Protein AF-A0A0J6YXN8-F1 (afdb_monomer_lite)

Secondary structure (DSSP, 8-state):
-EETTEEEEEGGGG---TT-HHHHHHTT-EEEHHHHHHHHHHHHHHHT--

Sequence (50 aa):
MIHNGVEMALLADASEIGDSPLMRAMSSEMVDVDTLAGLISIATYETCLD

pLDDT: mean 85.34, std 8.41, range [52.34, 95.31]

Foldseek 3Di:
DADPNFAKDQLLVLDPDPPDPVSVVSRPPIDGPVVSVVVNVVVVVVVVVD

Organism: Mycolicibacterium chubuense (NCBI:txid1800)

Structure (mmCIF, N/CA/C/O backbone):
data_AF-A0A0J6YXN8-F1
#
_entry.id   AF-A0A0J6YXN8-F1
#
loop_
_atom_site.group_PDB
_atom_site.id
_atom_site.type_symbol
_atom_site.label_atom_id
_atom_site.label_alt_id
_atom_site.label_comp_id
_atom_site.label_asym_id
_atom_site.label_entity_id
_atom_site.label_seq_id
_atom_site.pdbx_PDB_ins_code
_atom_site.Cartn_x
_atom_site.Cartn_y
_atom_site.Cartn_z
_atom_site.occupancy
_atom_site.B_iso_or_equiv
_atom_site.auth_seq_id
_atom_site.auth_comp_id
_atom_site.auth_asym_id
_atom_site.auth_atom_id
_atom_site.pdbx_PDB_model_num
ATOM 1 N N . MET A 1 1 ? -12.486 -1.043 -3.919 1.00 83.00 1 MET A N 1
ATOM 2 C CA . MET A 1 1 ? -13.301 -2.252 -4.237 1.00 83.00 1 MET A CA 1
ATOM 3 C C . MET A 1 1 ? -13.848 -2.802 -2.919 1.00 83.00 1 MET A C 1
ATOM 5 O O . MET A 1 1 ? -13.222 -2.520 -1.916 1.00 83.00 1 MET A O 1
ATOM 9 N N . ILE A 1 2 ? -14.974 -3.523 -2.843 1.00 87.00 2 ILE A N 1
ATOM 10 C CA . ILE A 1 2 ? -15.474 -4.040 -1.543 1.00 87.00 2 ILE A CA 1
ATOM 11 C C . ILE A 1 2 ? -15.577 -5.567 -1.593 1.00 87.00 2 ILE A C 1
ATOM 13 O O . ILE A 1 2 ? -16.254 -6.105 -2.469 1.00 87.00 2 ILE A O 1
ATOM 17 N N . HIS A 1 3 ? -14.923 -6.262 -0.658 1.00 88.50 3 HIS A N 1
ATOM 18 C CA . HIS A 1 3 ? -14.959 -7.719 -0.509 1.00 88.50 3 HIS A CA 1
ATOM 19 C C . HIS A 1 3 ? -15.369 -8.085 0.922 1.00 88.50 3 HIS A C 1
ATOM 21 O O . HIS A 1 3 ? -14.720 -7.673 1.876 1.00 88.50 3 HIS A O 1
ATOM 27 N N . ASN A 1 4 ? -16.464 -8.837 1.085 1.00 89.88 4 ASN A N 1
ATOM 28 C CA . ASN A 1 4 ? -17.026 -9.205 2.397 1.00 89.88 4 ASN A CA 1
ATOM 29 C C . ASN A 1 4 ? -17.241 -8.012 3.354 1.00 89.88 4 ASN A C 1
ATOM 31 O O . ASN A 1 4 ? -17.081 -8.141 4.564 1.00 89.88 4 ASN A O 1
ATOM 35 N N . GLY A 1 5 ? -17.607 -6.846 2.812 1.00 91.38 5 GLY A N 1
ATOM 36 C CA . GLY A 1 5 ? -17.816 -5.619 3.591 1.00 91.38 5 GLY A CA 1
ATOM 37 C C . GLY A 1 5 ? -16.536 -4.860 3.956 1.00 91.38 5 GLY A C 1
ATOM 38 O O . GLY A 1 5 ? -16.633 -3.819 4.595 1.00 91.38 5 GLY A O 1
ATOM 39 N N . VAL A 1 6 ? -15.366 -5.341 3.528 1.00 91.75 6 VAL A N 1
ATOM 40 C CA . VAL A 1 6 ? -14.070 -4.681 3.717 1.00 91.75 6 VAL A CA 1
ATOM 41 C C . VAL A 1 6 ? -13.665 -3.977 2.429 1.00 91.75 6 VAL A C 1
ATOM 43 O O . VAL A 1 6 ? -13.803 -4.533 1.333 1.00 91.75 6 VAL A O 1
ATOM 46 N N . GLU A 1 7 ? -13.186 -2.745 2.557 1.00 94.19 7 GLU A N 1
ATOM 47 C CA . GLU A 1 7 ? -12.650 -1.993 1.432 1.00 94.19 7 GLU A CA 1
ATOM 48 C C . GLU A 1 7 ? -11.252 -2.504 1.074 1.00 94.19 7 GLU A C 1
ATOM 50 O O . GLU A 1 7 ? -10.378 -2.634 1.925 1.00 94.19 7 GLU A O 1
ATOM 55 N N . MET A 1 8 ? -11.068 -2.810 -0.205 1.00 94.69 8 MET A N 1
ATOM 56 C CA . MET A 1 8 ? -9.863 -3.383 -0.787 1.00 94.69 8 MET A CA 1
ATOM 57 C C . MET A 1 8 ? -9.292 -2.449 -1.852 1.00 94.69 8 MET A C 1
ATOM 59 O O . MET A 1 8 ? -10.051 -1.829 -2.617 1.00 94.69 8 MET A O 1
ATOM 63 N N . ALA A 1 9 ? -7.969 -2.448 -1.958 1.00 92.44 9 ALA A N 1
ATOM 64 C CA . ALA A 1 9 ? -7.179 -1.742 -2.957 1.00 92.44 9 ALA A CA 1
ATOM 65 C C . ALA A 1 9 ? -6.106 -2.671 -3.553 1.00 92.44 9 ALA A C 1
ATOM 67 O O . ALA A 1 9 ? -5.853 -3.759 -3.023 1.00 92.44 9 ALA A O 1
ATOM 68 N N . LEU A 1 10 ? -5.513 -2.283 -4.684 1.00 91.56 10 LEU A N 1
ATOM 69 C CA . LEU A 1 10 ? -4.440 -3.071 -5.282 1.00 91.56 10 LEU A CA 1
ATOM 70 C C . LEU A 1 10 ? -3.147 -2.781 -4.531 1.00 91.56 10 LEU A C 1
ATOM 72 O O . LEU A 1 10 ? -2.806 -1.626 -4.293 1.00 91.56 10 LEU A O 1
ATOM 76 N N . LEU A 1 11 ? -2.378 -3.820 -4.213 1.00 88.38 11 LEU A N 1
ATOM 77 C CA . LEU A 1 11 ? -1.053 -3.635 -3.618 1.00 88.38 11 LEU A CA 1
ATOM 78 C C . LEU A 1 11 ? -0.144 -2.804 -4.537 1.00 88.38 11 LEU A C 1
ATOM 80 O O . LEU A 1 11 ? 0.688 -2.026 -4.076 1.00 88.38 11 LEU A O 1
ATOM 84 N N . ALA A 1 12 ? -0.358 -2.925 -5.847 1.00 87.25 12 ALA A N 1
ATOM 85 C CA . ALA A 1 12 ? 0.328 -2.131 -6.849 1.00 87.25 12 ALA A CA 1
ATOM 86 C C . ALA A 1 12 ? 0.094 -0.612 -6.709 1.00 87.25 12 ALA A C 1
ATOM 88 O O . ALA A 1 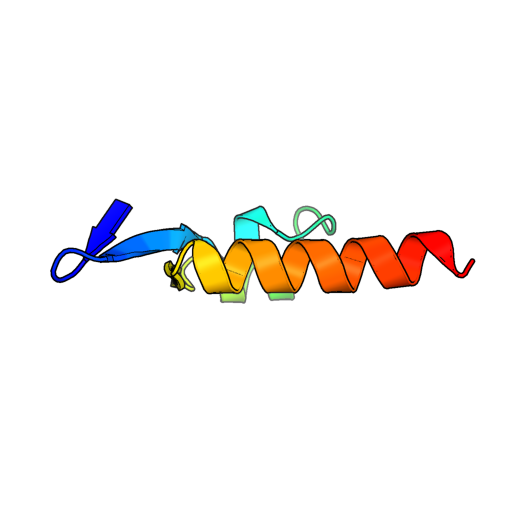12 ? 0.949 0.151 -7.151 1.00 87.25 12 ALA A O 1
ATOM 89 N N . ASP A 1 13 ? -0.997 -0.173 -6.070 1.00 85.94 13 ASP A N 1
ATOM 90 C CA . ASP A 1 13 ? -1.299 1.251 -5.862 1.00 85.94 13 ASP A CA 1
ATOM 91 C C . ASP A 1 13 ? -0.329 1.915 -4.866 1.00 85.94 13 ASP A C 1
ATOM 93 O O . ASP A 1 13 ? -0.140 3.128 -4.912 1.00 85.94 13 ASP A O 1
ATOM 97 N N . ALA A 1 14 ? 0.311 1.139 -3.982 1.00 84.06 14 ALA A N 1
ATOM 98 C CA . ALA A 1 14 ? 1.320 1.640 -3.043 1.00 84.06 14 ALA A CA 1
ATOM 99 C C . ALA A 1 14 ? 2.743 1.671 -3.625 1.00 84.06 14 ALA A C 1
ATOM 101 O O . ALA A 1 14 ? 3.666 2.140 -2.962 1.00 84.06 14 ALA A O 1
ATOM 102 N N . SER A 1 15 ? 2.957 1.139 -4.829 1.00 81.81 15 SER A N 1
ATOM 103 C CA . SER A 1 15 ? 4.298 1.022 -5.393 1.00 81.81 15 SER A CA 1
ATOM 104 C C . SER A 1 15 ? 4.700 2.260 -6.182 1.00 81.81 15 SER A C 1
ATOM 106 O O . SER A 1 15 ? 4.043 2.646 -7.147 1.00 81.81 15 SER A O 1
ATOM 108 N N . GLU A 1 16 ? 5.861 2.813 -5.844 1.00 77.88 16 GLU A N 1
ATOM 109 C CA . GLU A 1 16 ? 6.503 3.874 -6.627 1.00 77.88 16 GLU A CA 1
ATOM 110 C C . GLU A 1 16 ? 7.304 3.326 -7.823 1.00 77.88 16 GLU A C 1
ATOM 112 O O . GLU A 1 16 ? 7.712 4.073 -8.715 1.00 77.88 16 GLU A O 1
ATOM 117 N N . ILE A 1 17 ? 7.524 2.006 -7.881 1.00 72.19 17 ILE A N 1
ATOM 118 C CA . ILE A 1 17 ? 8.288 1.362 -8.952 1.00 72.19 17 ILE A CA 1
ATOM 119 C C . ILE A 1 17 ? 7.353 1.079 -10.132 1.00 72.19 17 ILE A C 1
ATOM 121 O O . ILE A 1 17 ? 6.629 0.085 -10.158 1.00 72.19 17 ILE A O 1
ATOM 125 N N . GLY A 1 18 ? 7.400 1.934 -11.152 1.00 71.69 18 GLY A N 1
ATOM 126 C CA . GLY A 1 18 ? 6.651 1.741 -12.395 1.00 71.69 18 GLY A CA 1
ATOM 127 C C . GLY A 1 18 ? 7.150 0.559 -13.242 1.00 71.69 18 GLY A C 1
ATOM 128 O O . GLY A 1 18 ? 8.350 0.322 -13.359 1.00 71.69 18 GLY A O 1
ATOM 129 N N . ASP A 1 19 ? 6.208 -0.166 -13.855 1.00 72.44 19 ASP A N 1
ATOM 130 C CA . ASP A 1 19 ? 6.392 -1.159 -14.933 1.00 72.44 19 ASP A CA 1
ATOM 131 C C . ASP A 1 19 ? 7.546 -2.177 -14.767 1.00 72.44 19 ASP A C 1
ATOM 133 O O . ASP A 1 19 ? 8.213 -2.569 -15.730 1.00 72.44 19 ASP A O 1
ATOM 137 N N . SER A 1 20 ? 7.781 -2.649 -13.539 1.00 82.19 20 SER A N 1
ATOM 138 C CA . SER A 1 20 ? 8.751 -3.716 -13.276 1.00 82.19 20 SER A CA 1
ATOM 139 C C . SER A 1 20 ? 8.150 -5.116 -13.509 1.00 82.19 20 SER A C 1
ATOM 141 O O . SER A 1 20 ? 6.939 -5.315 -13.356 1.00 82.19 20 SER A O 1
ATOM 143 N N . PRO A 1 21 ? 8.968 -6.138 -13.840 1.00 85.12 21 PRO A N 1
ATOM 144 C CA . PRO A 1 21 ? 8.494 -7.521 -13.954 1.00 85.12 21 PRO A CA 1
ATOM 145 C C . PRO A 1 21 ? 7.804 -8.031 -12.681 1.00 85.12 21 PRO A C 1
ATOM 147 O O . PRO A 1 21 ? 6.820 -8.763 -12.764 1.00 85.12 21 PRO A O 1
ATOM 150 N N . LEU A 1 22 ? 8.293 -7.599 -11.514 1.00 82.56 22 LEU A N 1
ATOM 151 C CA . LEU A 1 22 ? 7.700 -7.908 -10.216 1.00 82.56 22 LEU A CA 1
ATOM 152 C C . LEU A 1 22 ? 6.314 -7.262 -10.076 1.00 82.56 22 LEU A C 1
ATOM 154 O O . LEU A 1 22 ? 5.351 -7.936 -9.730 1.00 82.56 22 LEU A O 1
ATOM 158 N N . MET A 1 23 ? 6.189 -5.984 -10.436 1.00 84.12 23 MET A N 1
ATOM 159 C CA . MET A 1 23 ? 4.922 -5.253 -10.372 1.00 84.12 23 MET A CA 1
ATOM 160 C C . MET A 1 23 ? 3.864 -5.814 -11.312 1.00 84.12 23 MET A C 1
ATOM 162 O O . MET A 1 23 ? 2.692 -5.875 -10.954 1.00 84.12 23 MET A O 1
ATOM 166 N N . ARG A 1 24 ? 4.262 -6.303 -12.490 1.00 83.25 24 ARG A N 1
ATOM 167 C CA . ARG A 1 24 ? 3.339 -7.016 -13.383 1.00 83.25 24 ARG A CA 1
ATOM 168 C C . ARG A 1 24 ? 2.822 -8.304 -12.746 1.00 83.25 24 ARG A C 1
ATOM 170 O O . ARG A 1 24 ? 1.628 -8.575 -12.845 1.00 83.25 24 ARG A O 1
ATOM 177 N N . ALA A 1 25 ? 3.686 -9.058 -12.064 1.00 85.12 25 ALA A N 1
ATOM 178 C CA . ALA A 1 25 ? 3.289 -10.270 -11.348 1.00 85.12 25 ALA A CA 1
ATOM 179 C C . ALA A 1 25 ? 2.369 -9.974 -10.147 1.00 85.12 25 ALA A C 1
ATOM 181 O O . ALA A 1 25 ? 1.424 -10.721 -9.911 1.00 85.12 25 ALA A O 1
ATOM 182 N N . MET A 1 26 ? 2.605 -8.868 -9.436 1.00 83.69 26 MET A N 1
ATOM 183 C CA . MET A 1 26 ? 1.835 -8.448 -8.254 1.00 83.69 26 MET A CA 1
ATOM 184 C C . MET A 1 26 ? 0.608 -7.582 -8.584 1.00 83.69 26 MET A C 1
ATOM 186 O O . MET A 1 26 ? -0.173 -7.249 -7.701 1.00 83.69 26 MET A O 1
ATOM 190 N N . SER A 1 27 ? 0.394 -7.233 -9.856 1.00 81.62 27 SER A N 1
ATOM 191 C CA . SER A 1 27 ? -0.647 -6.287 -10.297 1.00 81.62 27 SER A CA 1
ATOM 192 C C . SER A 1 27 ? -2.084 -6.679 -9.939 1.00 81.62 27 SER A C 1
ATOM 194 O O . SER A 1 27 ? -2.970 -5.832 -9.967 1.00 81.62 27 SER A O 1
ATOM 196 N N . SER A 1 28 ? -2.326 -7.955 -9.633 1.00 87.94 28 SER A N 1
ATOM 197 C CA . SER A 1 28 ? -3.642 -8.481 -9.244 1.00 87.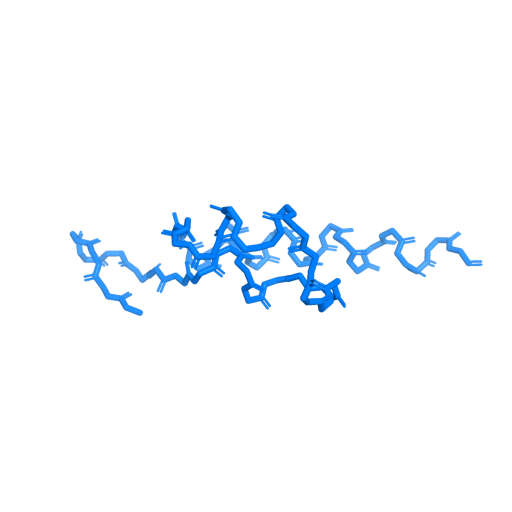94 28 SER A CA 1
ATOM 198 C C . SER A 1 28 ? -3.761 -8.768 -7.745 1.00 87.94 28 SER A C 1
ATOM 200 O O . SER A 1 28 ? -4.794 -9.266 -7.299 1.00 87.94 28 SER A O 1
ATOM 202 N N . GLU A 1 29 ? -2.713 -8.500 -6.966 1.00 89.62 29 GLU A N 1
ATOM 203 C CA . GLU A 1 29 ? -2.729 -8.687 -5.521 1.00 89.62 29 GLU A CA 1
ATOM 204 C C . GLU A 1 29 ? -3.558 -7.581 -4.862 1.00 89.62 29 GLU A C 1
ATOM 206 O O . GLU A 1 29 ? -3.368 -6.392 -5.125 1.00 89.62 29 GLU A O 1
ATOM 211 N N . MET A 1 30 ? -4.508 -7.989 -4.022 1.00 92.31 30 MET A N 1
ATOM 212 C CA . MET A 1 30 ? -5.430 -7.095 -3.329 1.00 92.31 30 MET A CA 1
ATOM 213 C C . MET A 1 30 ? -5.216 -7.185 -1.830 1.00 92.31 30 MET A C 1
ATOM 215 O O . MET A 1 30 ? -5.092 -8.278 -1.279 1.00 92.31 30 MET A O 1
ATOM 219 N N . VAL A 1 31 ? -5.246 -6.029 -1.184 1.00 92.88 31 VAL A N 1
ATOM 220 C CA . VAL A 1 31 ? -5.113 -5.876 0.264 1.00 92.88 31 VAL A CA 1
ATOM 221 C C . VAL A 1 31 ? -6.210 -4.950 0.774 1.00 92.88 31 VAL A C 1
ATOM 223 O O . VAL A 1 31 ? -6.767 -4.162 0.003 1.00 92.88 31 VAL A O 1
ATOM 226 N N . ASP A 1 32 ? -6.548 -5.046 2.058 1.00 95.31 32 ASP A N 1
ATOM 227 C CA . ASP A 1 32 ? -7.464 -4.081 2.656 1.00 95.31 32 ASP A CA 1
ATOM 228 C C . ASP A 1 32 ? -6.813 -2.690 2.734 1.00 95.31 32 ASP A C 1
ATOM 230 O O . ASP A 1 32 ? -5.586 -2.553 2.776 1.00 95.31 32 ASP A O 1
ATOM 234 N N . VAL A 1 33 ? -7.646 -1.649 2.712 1.00 94.38 33 VAL A N 1
ATOM 235 C CA . VAL A 1 33 ? -7.181 -0.255 2.653 1.00 94.38 33 VAL A CA 1
ATOM 236 C C . VAL A 1 33 ? -6.378 0.151 3.891 1.00 94.38 33 VAL A C 1
ATOM 238 O O . VAL A 1 33 ? -5.422 0.916 3.753 1.00 94.38 33 VAL A O 1
ATOM 241 N N . ASP A 1 34 ? -6.704 -0.374 5.074 1.00 94.50 34 ASP A N 1
ATOM 242 C CA . ASP A 1 34 ? -5.981 -0.037 6.304 1.00 94.50 34 ASP A CA 1
ATOM 243 C C . ASP A 1 34 ? -4.557 -0.611 6.262 1.00 94.50 34 ASP A C 1
ATOM 245 O O . ASP A 1 34 ? -3.584 0.083 6.575 1.00 94.50 34 ASP A O 1
ATOM 249 N N . THR A 1 35 ? -4.412 -1.849 5.784 1.00 94.06 35 THR A N 1
ATOM 250 C CA . THR A 1 35 ? -3.105 -2.463 5.521 1.00 94.06 35 THR A CA 1
ATOM 251 C C . THR A 1 35 ? -2.330 -1.693 4.451 1.00 94.06 35 THR A C 1
ATOM 253 O O . THR A 1 35 ? -1.147 -1.409 4.652 1.00 94.06 35 THR A O 1
ATOM 256 N N . LEU A 1 36 ? -2.968 -1.302 3.339 1.00 92.94 36 LEU A N 1
ATOM 257 C CA . LEU A 1 36 ? -2.312 -0.514 2.287 1.00 92.94 36 LEU A CA 1
ATOM 258 C C . LEU A 1 36 ? -1.774 0.818 2.832 1.00 92.94 36 LEU A C 1
ATOM 260 O O . LEU A 1 36 ? -0.629 1.178 2.564 1.00 92.94 36 LEU A O 1
ATOM 264 N N . ALA A 1 37 ? -2.571 1.528 3.635 1.00 92.94 37 ALA A N 1
ATOM 265 C CA . ALA A 1 37 ? -2.164 2.778 4.269 1.00 92.94 37 ALA A CA 1
ATOM 266 C C . ALA A 1 37 ? -0.963 2.583 5.210 1.00 92.94 37 ALA A C 1
ATOM 268 O O . ALA A 1 37 ? -0.044 3.404 5.224 1.00 92.94 37 ALA A O 1
ATOM 269 N N . GLY A 1 38 ? -0.934 1.473 5.954 1.00 93.56 38 GLY A N 1
ATOM 270 C CA . GLY A 1 38 ? 0.212 1.090 6.777 1.00 93.56 38 GLY A CA 1
ATOM 271 C C . GLY A 1 38 ? 1.482 0.862 5.952 1.00 93.56 38 GLY A C 1
ATOM 272 O O . GLY A 1 38 ? 2.538 1.388 6.301 1.00 93.56 38 GLY A O 1
ATOM 273 N N . LEU A 1 39 ? 1.380 0.137 4.835 1.00 90.62 39 LEU A N 1
ATOM 274 C CA . LEU A 1 39 ? 2.508 -0.115 3.930 1.00 90.62 39 LEU A CA 1
ATOM 275 C C . LEU A 1 39 ? 3.059 1.181 3.323 1.00 90.62 39 LEU A C 1
ATOM 277 O O . LEU A 1 39 ? 4.273 1.380 3.325 1.00 90.62 39 LEU A O 1
ATOM 281 N N . ILE A 1 40 ? 2.179 2.086 2.880 1.00 90.19 40 ILE A N 1
ATOM 282 C CA . ILE A 1 40 ? 2.573 3.415 2.390 1.00 90.19 40 ILE A CA 1
ATOM 283 C C . ILE A 1 40 ? 3.301 4.183 3.493 1.00 90.19 40 ILE A C 1
ATOM 285 O O . ILE A 1 40 ? 4.384 4.708 3.260 1.00 90.19 40 ILE A O 1
ATOM 289 N N . SER A 1 41 ? 2.759 4.205 4.715 1.00 90.38 41 SER A N 1
ATOM 290 C CA . SER A 1 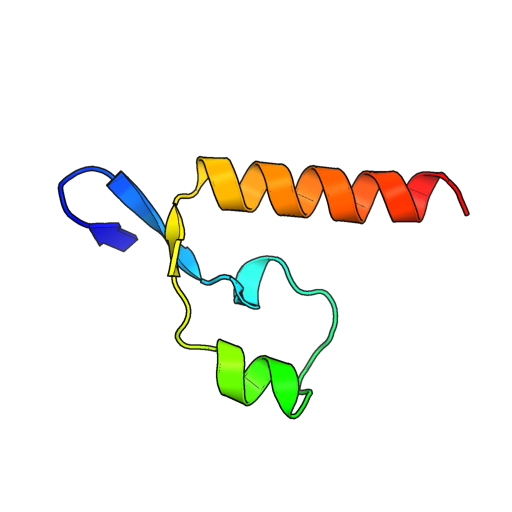41 ? 3.393 4.904 5.837 1.00 90.38 41 SER A CA 1
ATOM 291 C C . SER A 1 41 ? 4.791 4.367 6.157 1.00 90.38 41 SER A C 1
ATOM 293 O O . SER A 1 41 ? 5.658 5.157 6.530 1.00 90.38 41 SER A O 1
ATOM 295 N N . ILE A 1 42 ? 5.013 3.054 6.042 1.00 88.44 42 ILE A N 1
ATOM 296 C CA . ILE A 1 42 ? 6.332 2.437 6.237 1.00 88.44 42 ILE A CA 1
ATOM 297 C C . ILE A 1 42 ? 7.283 2.883 5.126 1.00 88.44 42 ILE A C 1
ATOM 299 O O . ILE A 1 42 ? 8.358 3.396 5.425 1.00 88.44 42 ILE A O 1
ATOM 303 N N . ALA A 1 43 ? 6.869 2.752 3.863 1.00 84.88 43 ALA A N 1
ATOM 304 C CA . ALA A 1 43 ? 7.683 3.152 2.718 1.00 84.88 43 ALA A CA 1
ATOM 305 C C . ALA A 1 43 ? 8.058 4.644 2.783 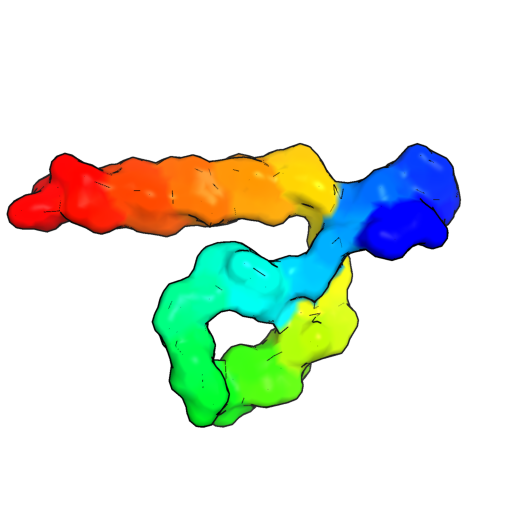1.00 84.88 43 ALA A C 1
ATOM 307 O O . ALA A 1 43 ? 9.220 5.007 2.622 1.00 84.88 43 ALA A O 1
ATOM 308 N N . THR A 1 44 ? 7.102 5.514 3.122 1.00 84.75 44 THR A N 1
ATOM 309 C CA . THR A 1 44 ? 7.357 6.949 3.301 1.00 84.75 44 THR A CA 1
ATOM 310 C C . THR A 1 44 ? 8.298 7.225 4.476 1.00 84.75 44 THR A C 1
ATOM 312 O O . THR A 1 44 ? 9.164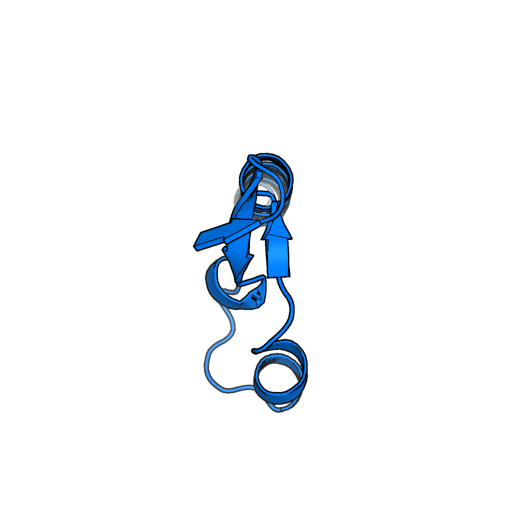 8.093 4.378 1.00 84.75 44 THR A O 1
ATOM 315 N N . TYR A 1 45 ? 8.174 6.501 5.593 1.00 81.62 45 TYR A N 1
ATOM 316 C CA . TYR A 1 45 ? 9.099 6.661 6.717 1.00 81.62 45 TYR A CA 1
ATOM 317 C C . TYR A 1 45 ? 10.548 6.355 6.314 1.00 81.62 45 TYR A C 1
ATOM 319 O O . TYR A 1 45 ? 11.442 7.112 6.685 1.00 81.62 45 TYR A O 1
ATOM 327 N N . GLU A 1 46 ? 10.776 5.308 5.517 1.00 72.00 46 GLU A N 1
ATOM 328 C CA . GLU A 1 46 ? 12.115 4.976 5.014 1.00 72.00 46 GLU A CA 1
ATOM 329 C C . GLU A 1 46 ? 12.688 6.081 4.118 1.00 72.00 46 GLU A C 1
ATOM 331 O O . GLU A 1 46 ? 13.856 6.427 4.266 1.00 72.00 46 GLU A O 1
ATOM 336 N N . THR A 1 47 ? 11.869 6.719 3.274 1.00 74.31 47 THR A N 1
ATOM 337 C CA . THR A 1 47 ? 12.324 7.855 2.444 1.00 74.31 47 THR A CA 1
ATOM 338 C C . THR A 1 47 ? 12.670 9.114 3.242 1.00 74.31 47 THR A C 1
ATOM 340 O O . THR A 1 47 ? 13.453 9.934 2.779 1.00 74.31 47 THR A O 1
ATOM 343 N N . CYS A 1 48 ? 12.104 9.287 4.440 1.00 71.81 48 CYS A N 1
ATOM 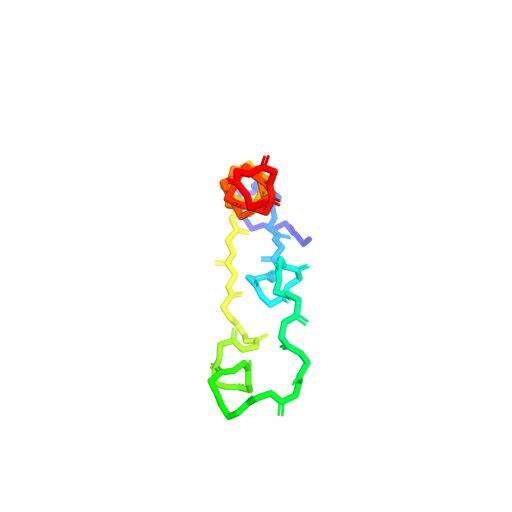344 C CA . CYS A 1 48 ? 12.401 10.423 5.319 1.00 71.81 48 CYS A CA 1
ATOM 345 C C . CYS A 1 48 ? 13.674 10.231 6.163 1.00 71.81 48 CYS A C 1
ATOM 347 O O . CYS A 1 48 ? 14.083 11.168 6.851 1.00 71.81 48 CYS A O 1
ATOM 349 N N . LEU A 1 49 ? 14.243 9.021 6.191 1.00 71.44 49 LEU A N 1
ATOM 350 C CA . LEU A 1 49 ? 15.479 8.705 6.917 1.00 71.44 49 LEU A CA 1
ATOM 351 C C . LEU A 1 49 ? 16.747 8.856 6.059 1.00 71.44 49 LEU A C 1
ATOM 353 O O . LEU A 1 49 ? 17.845 8.764 6.616 1.00 71.44 49 LEU A O 1
ATOM 357 N N . ASP A 1 50 ? 16.586 9.070 4.753 1.00 52.34 50 ASP A N 1
ATOM 358 C CA . ASP A 1 50 ? 17.647 9.335 3.768 1.00 52.34 50 ASP A CA 1
ATOM 359 C C . ASP A 1 50 ? 17.890 10.853 3.616 1.00 52.34 50 ASP A C 1
ATOM 361 O O . ASP A 1 50 ? 19.065 11.267 3.468 1.00 52.34 50 ASP A O 1
#

Radius of gyration: 12.11 Å; chains: 1; bounding box: 36×21×22 Å